Protein AF-A0A952NZV7-F1 (afdb_monomer_lite)

Radius of gyration: 37.19 Å; chains: 1; bounding box: 88×44×117 Å

pLDDT: mean 72.42, std 16.25, range [37.28, 92.56]

Sequence (175 aa):
MTLDLKNTGEDHFVMQEKSFGRFGGLMQKEKANLYYFALIHMVALSLAMMGCATQNKSVGLGGAIGAGSGAVLGGIADPGKNGEYRTRNVIVGSALGGMAGMIAGSVIHEQTEKQKKEAFLKGKASAPPQDAGVMPTLRPARVESRWIEAHARGNVWVEGHFEHRIVEPSRWEKD

Foldseek 3Di:
DDDDDDDDDDDDDDDDDDPPPPPPPPVVVVVVVVVVVVVVVVVVVVVVVVCVVCLPPQQQVLLVVQLVVQLVVLQVPDPDPPCPCNVVSSVVRSVVRNVVRNVVSVVSNVVSVVVVVVVVVVVVVPPPPPDDDDQQPFDAFDWDWDWDDFDDDDPDTDHTDIDTDRPGHTDGDDD

Secondary structure (DSSP, 8-state):
------------------SSSSSHHHHHHHHHHHHHHHHHHHHHHHHHHHHHH-TT-HHHHHHHHHHHHHHHHHHHS---TT-TTHHHHHHHHHHHHHHHHHHHHHHHHHHHHHHHHHHHHHHHHHSPPS-SS----EEPPEEEEEEEPPEEETTEEE--EEEEEEEE--EEPP-

Structure (mmCIF, N/CA/C/O backbone):
data_AF-A0A952NZV7-F1
#
_entry.id   AF-A0A952NZV7-F1
#
loop_
_atom_site.group_PDB
_atom_site.id
_atom_site.type_symbol
_atom_site.label_atom_id
_atom_site.label_alt_id
_atom_site.label_comp_id
_atom_site.label_asym_id
_atom_site.label_entity_id
_atom_site.label_seq_id
_atom_site.pdbx_PDB_ins_code
_atom_site.Cartn_x
_atom_site.Cartn_y
_atom_site.Cartn_z
_atom_site.occupancy
_atom_site.B_iso_or_equiv
_atom_site.auth_seq_id
_atom_site.auth_comp_id
_atom_site.auth_asym_id
_atom_site.auth_atom_id
_atom_site.pdbx_PDB_model_num
ATOM 1 N N . MET A 1 1 ? -54.903 1.062 69.865 1.00 37.44 1 MET A N 1
ATOM 2 C CA . MET A 1 1 ? -54.632 2.276 69.071 1.00 37.44 1 MET A CA 1
ATOM 3 C C . MET A 1 1 ? -54.060 1.800 67.748 1.00 37.44 1 MET A C 1
ATOM 5 O O . MET A 1 1 ? -53.145 0.990 67.758 1.00 37.44 1 MET A O 1
ATOM 9 N N . THR A 1 2 ? -54.761 2.141 66.677 1.00 42.59 2 THR A N 1
ATOM 10 C CA . THR A 1 2 ? -54.704 1.625 65.299 1.00 42.59 2 THR A CA 1
ATOM 11 C C . THR A 1 2 ? -53.437 2.001 64.532 1.00 42.59 2 THR A C 1
ATOM 13 O O . THR A 1 2 ? -52.871 3.048 64.820 1.00 42.59 2 THR A O 1
ATOM 16 N N . LEU A 1 3 ? -53.072 1.171 63.543 1.00 38.97 3 LEU A N 1
ATOM 17 C C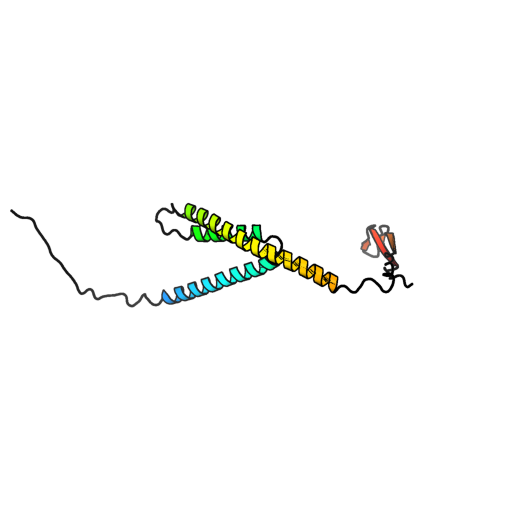A . LEU A 1 3 ? -52.579 1.503 62.184 1.00 38.97 3 LEU A CA 1
ATOM 18 C C . LEU A 1 3 ? -52.368 0.153 61.451 1.00 38.97 3 LEU A C 1
ATOM 20 O O . LEU A 1 3 ? -51.524 -0.640 61.855 1.00 38.97 3 LEU A O 1
ATOM 24 N N . ASP A 1 4 ? -53.357 -0.315 60.685 1.00 39.72 4 ASP A N 1
ATOM 25 C CA . ASP A 1 4 ? -53.579 -0.105 59.232 1.00 39.72 4 ASP A CA 1
ATOM 26 C C . ASP A 1 4 ? -52.771 -1.070 58.336 1.00 39.72 4 ASP A C 1
ATOM 28 O O . ASP A 1 4 ? -51.548 -1.091 58.385 1.00 39.72 4 ASP A O 1
ATOM 32 N N . LEU A 1 5 ? -53.479 -2.002 57.662 1.00 41.75 5 LEU A N 1
ATOM 33 C CA . LEU A 1 5 ? -53.710 -2.089 56.194 1.00 41.75 5 LEU A CA 1
ATOM 34 C C . LEU A 1 5 ? -52.457 -2.526 55.399 1.00 41.75 5 LEU A C 1
ATOM 36 O O . LEU A 1 5 ? -51.401 -1.946 55.564 1.00 41.75 5 LEU A O 1
ATOM 40 N N . LYS A 1 6 ? -52.436 -3.448 54.428 1.00 38.28 6 LYS A N 1
ATOM 41 C CA . LYS A 1 6 ? -53.376 -4.310 53.680 1.00 38.28 6 LYS A CA 1
ATOM 42 C C . LYS A 1 6 ? -52.442 -5.099 52.717 1.00 38.28 6 LYS A C 1
ATOM 44 O O . LYS A 1 6 ? -51.522 -4.497 52.177 1.00 38.28 6 LYS A O 1
ATOM 49 N N . ASN A 1 7 ? -52.452 -6.438 52.699 1.00 41.62 7 ASN A N 1
ATOM 50 C CA . ASN A 1 7 ? -53.027 -7.297 51.634 1.00 41.62 7 ASN A CA 1
ATOM 51 C C . ASN A 1 7 ? -52.661 -6.822 50.205 1.00 41.62 7 ASN A C 1
ATOM 53 O O . ASN A 1 7 ? -52.937 -5.671 49.892 1.00 41.62 7 ASN A O 1
ATOM 57 N N . THR A 1 8 ? -52.052 -7.555 49.269 1.00 39.34 8 THR A N 1
ATOM 58 C CA . THR A 1 8 ? -52.177 -8.941 48.742 1.00 39.34 8 THR A CA 1
ATOM 59 C C . THR A 1 8 ? -51.097 -9.007 47.632 1.00 39.34 8 THR A C 1
ATOM 61 O O . THR A 1 8 ? -50.923 -8.013 46.932 1.00 39.34 8 THR A O 1
ATOM 64 N N . GLY A 1 9 ? -50.303 -10.051 47.393 1.00 40.78 9 GLY A N 1
ATOM 65 C CA . GLY A 1 9 ? -50.656 -11.465 47.431 1.00 40.78 9 GLY A CA 1
ATOM 66 C C . GLY A 1 9 ? -51.371 -11.864 46.139 1.00 40.78 9 GLY A C 1
ATOM 67 O O . GLY A 1 9 ? -52.590 -11.904 46.140 1.00 40.78 9 GLY A O 1
ATOM 68 N N . GLU A 1 10 ? -50.594 -12.067 45.074 1.00 38.94 10 GLU A N 1
ATOM 69 C CA . GLU A 1 10 ? -50.806 -13.064 44.014 1.00 38.94 10 GLU A CA 1
ATOM 70 C C . GLU A 1 10 ? -52.175 -13.152 43.284 1.00 38.94 10 GLU A C 1
ATOM 72 O O . GLU A 1 10 ? -53.195 -13.597 43.795 1.00 38.94 10 GLU A O 1
ATOM 77 N N . ASP A 1 11 ? -52.081 -12.806 41.998 1.00 43.53 11 ASP A N 1
ATOM 78 C CA . ASP A 1 11 ? -52.516 -13.603 40.850 1.00 43.53 11 ASP A CA 1
ATOM 79 C C . ASP A 1 11 ? -53.951 -13.544 40.292 1.00 43.53 11 ASP A C 1
ATOM 81 O O . ASP A 1 11 ? -54.969 -13.760 40.940 1.00 43.53 11 ASP A O 1
ATOM 85 N N . HIS A 1 12 ? -53.923 -13.427 38.960 1.00 37.28 12 HIS A N 1
ATOM 86 C CA . HIS A 1 12 ? -54.862 -13.916 37.957 1.00 37.28 12 HIS A CA 1
ATOM 87 C C . HIS A 1 12 ? -55.932 -12.974 37.370 1.00 37.28 12 HIS A C 1
ATOM 89 O O . HIS A 1 12 ? -56.803 -12.423 38.029 1.00 37.28 12 HIS A O 1
ATOM 95 N N . PHE A 1 13 ? -55.890 -12.974 36.028 1.00 37.78 13 PHE A N 1
ATOM 96 C CA . PHE A 1 13 ? -56.943 -12.675 35.055 1.00 37.78 13 PHE A CA 1
ATOM 97 C C . PHE A 1 13 ? -57.143 -11.225 34.579 1.00 37.78 13 PHE A C 1
ATOM 99 O O . PHE A 1 13 ? -58.106 -10.547 34.915 1.00 37.78 13 PHE A O 1
ATOM 106 N N . VAL A 1 14 ? -56.311 -10.838 33.603 1.00 38.84 14 VAL A N 1
ATOM 107 C CA . VAL A 1 14 ? -56.754 -10.014 32.465 1.00 38.84 14 VAL A CA 1
ATOM 108 C C . VAL A 1 14 ? -56.447 -10.774 31.170 1.00 38.84 14 VAL A C 1
ATOM 110 O O . VAL A 1 14 ? -55.319 -10.791 30.680 1.00 38.84 14 VAL A O 1
ATOM 113 N N . MET A 1 15 ? -57.473 -11.435 30.631 1.00 39.12 15 MET A N 1
ATOM 114 C CA . MET A 1 15 ? -57.573 -11.804 29.219 1.00 39.12 15 MET A CA 1
ATOM 115 C C . MET A 1 15 ? -58.140 -10.593 28.464 1.00 39.12 15 MET A C 1
ATOM 117 O O . MET A 1 15 ? -59.305 -10.281 28.670 1.00 39.12 15 MET A O 1
ATOM 121 N N . GLN A 1 16 ? -57.361 -9.946 27.590 1.00 42.81 16 GLN A N 1
ATOM 122 C CA . GLN A 1 16 ? -57.804 -9.510 26.254 1.00 42.81 16 GLN A CA 1
ATOM 123 C C . GLN A 1 16 ? -56.670 -8.826 25.470 1.00 42.81 16 GLN A C 1
ATOM 125 O O . GLN A 1 16 ? -55.858 -8.099 26.028 1.00 42.81 16 GLN A O 1
ATOM 130 N N . GLU A 1 17 ? -56.687 -9.045 24.153 1.00 43.19 17 GLU A N 1
ATOM 131 C CA . GLU A 1 17 ? -56.061 -8.233 23.099 1.00 43.19 17 GLU A CA 1
ATOM 132 C C . GLU A 1 17 ? -54.537 -8.034 23.115 1.00 43.19 17 GLU A C 1
ATOM 134 O O . GLU A 1 17 ? -54.014 -7.101 23.713 1.00 43.19 17 GLU A O 1
ATOM 139 N N . LYS A 1 18 ? -53.822 -8.830 22.303 1.00 41.66 18 LYS A N 1
ATOM 140 C CA . LYS A 1 18 ? -52.742 -8.352 21.397 1.00 41.66 18 LYS A CA 1
ATOM 141 C C . LYS A 1 18 ? -52.215 -9.486 20.503 1.00 41.66 18 LYS A C 1
ATOM 143 O O . LYS A 1 18 ? -51.014 -9.706 20.377 1.00 41.66 18 LYS A O 1
ATOM 148 N N . SER A 1 19 ? -53.121 -10.217 19.851 1.00 46.91 19 SER A N 1
ATOM 149 C CA . SER A 1 19 ? -52.761 -11.281 18.895 1.00 46.91 19 SER A CA 1
ATOM 150 C C . SER A 1 19 ? -52.554 -10.788 17.452 1.00 46.91 19 SER A C 1
ATOM 152 O O . SER A 1 19 ? -52.275 -11.602 16.580 1.00 46.91 19 SER A O 1
ATOM 154 N N . PHE A 1 20 ? -52.653 -9.486 17.156 1.00 46.88 20 PHE A N 1
ATOM 155 C CA . PHE A 1 20 ? -52.681 -9.013 15.759 1.00 46.88 20 PHE A CA 1
ATOM 156 C C . PHE A 1 20 ? -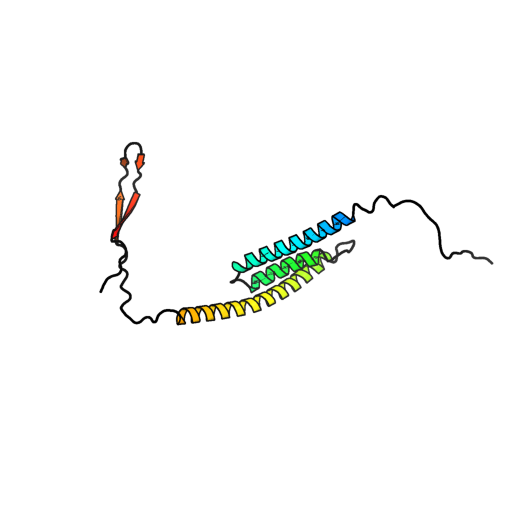51.509 -8.106 15.330 1.00 46.88 20 PHE A C 1
ATOM 158 O O . PHE A 1 20 ? -51.520 -7.558 14.237 1.00 46.88 20 PHE A O 1
ATOM 165 N N . GLY A 1 21 ? -50.463 -7.956 16.156 1.00 42.28 21 GLY A N 1
ATOM 166 C CA . GLY A 1 21 ? -49.329 -7.056 15.859 1.00 42.28 21 GLY A CA 1
ATOM 167 C C . GLY A 1 21 ? -47.938 -7.702 15.803 1.00 42.28 21 GLY A C 1
ATOM 168 O O . GLY A 1 21 ? -46.951 -7.000 15.604 1.00 42.28 21 GLY A O 1
ATOM 169 N N . ARG A 1 22 ? -47.814 -9.022 16.010 1.00 49.12 22 ARG A N 1
ATOM 170 C CA . ARG A 1 22 ? -46.520 -9.695 16.271 1.00 49.12 22 ARG A CA 1
ATOM 171 C C . ARG A 1 22 ? -45.981 -10.538 15.104 1.00 49.12 22 ARG A C 1
ATOM 173 O O . ARG A 1 22 ? -45.170 -11.424 15.326 1.00 49.12 22 ARG A O 1
ATOM 180 N N . PHE A 1 23 ? -46.387 -10.261 13.865 1.00 46.84 23 PHE A N 1
ATOM 181 C CA . PHE A 1 23 ? -45.799 -10.911 12.677 1.00 46.84 23 PHE A CA 1
ATOM 182 C C . PHE A 1 23 ? -45.002 -9.960 11.764 1.00 46.84 23 PHE A C 1
ATOM 184 O O . PHE A 1 23 ? -44.165 -10.422 10.995 1.00 46.84 23 PHE A O 1
ATOM 191 N N . GLY A 1 24 ? -45.152 -8.635 11.903 1.00 44.41 24 GLY A N 1
ATOM 192 C CA . GLY A 1 24 ? -44.387 -7.657 11.110 1.00 44.41 24 GLY A CA 1
ATOM 193 C C . GLY A 1 24 ? -42.948 -7.407 11.593 1.00 44.41 24 GLY A C 1
ATOM 194 O O . GLY A 1 24 ? -42.077 -7.082 10.793 1.00 44.41 24 GLY A O 1
ATOM 195 N N . GLY A 1 25 ? -42.671 -7.590 12.891 1.00 47.03 25 GLY A N 1
ATOM 196 C CA . GLY A 1 25 ? -41.369 -7.255 13.494 1.00 47.03 25 GLY A CA 1
ATOM 197 C C . GLY A 1 25 ? -40.284 -8.336 13.390 1.00 47.03 25 GLY A C 1
ATOM 198 O O . GLY A 1 25 ? -39.100 -8.022 13.484 1.00 47.03 25 GLY A O 1
ATOM 199 N N . LEU A 1 26 ? -40.657 -9.605 13.182 1.00 47.38 26 LEU A N 1
ATOM 200 C CA . LEU A 1 26 ? -39.701 -10.722 13.107 1.00 47.38 26 LEU A CA 1
ATOM 201 C C . LEU A 1 26 ? -38.978 -10.775 11.751 1.00 47.38 26 LEU A C 1
ATOM 203 O O . LEU A 1 26 ? -37.757 -10.907 11.719 1.00 47.38 26 LEU A O 1
ATOM 207 N N . MET A 1 27 ? -39.691 -10.537 10.643 1.00 46.44 27 MET A N 1
ATOM 208 C CA . MET A 1 27 ? -39.090 -10.516 9.299 1.00 46.44 27 MET A CA 1
ATOM 209 C C . MET A 1 27 ? -38.116 -9.349 9.065 1.00 46.44 27 MET A C 1
ATOM 211 O O . MET A 1 27 ? -37.209 -9.472 8.244 1.00 46.44 27 MET A O 1
ATOM 215 N N . GLN A 1 28 ? -38.280 -8.207 9.746 1.00 54.88 28 GLN A N 1
ATOM 216 C CA . GLN A 1 28 ? -37.336 -7.087 9.617 1.00 54.88 28 GLN A CA 1
ATOM 217 C C . GLN A 1 28 ? -36.033 -7.326 10.386 1.00 54.88 28 GLN A C 1
ATOM 219 O O . GLN A 1 28 ? -34.976 -6.896 9.930 1.00 54.88 28 GLN A O 1
ATOM 224 N N . LYS A 1 29 ? -36.084 -8.043 11.516 1.00 53.84 29 LYS A N 1
ATOM 225 C CA . LYS A 1 29 ? -34.905 -8.340 12.342 1.00 53.84 29 LYS A CA 1
ATOM 226 C C . LYS A 1 29 ? -33.953 -9.326 11.661 1.00 53.84 29 LYS A C 1
ATOM 228 O O . LYS A 1 29 ? -32.743 -9.126 11.706 1.00 53.84 29 LYS A O 1
ATOM 233 N N . GLU A 1 30 ? -34.489 -10.340 10.981 1.00 61.41 30 GLU A N 1
ATOM 234 C CA . GLU A 1 30 ? -33.673 -11.289 10.209 1.00 61.41 30 GLU A CA 1
ATOM 235 C C . GLU A 1 30 ? -33.026 -10.636 8.985 1.00 61.41 30 GLU A C 1
ATOM 237 O O . GLU A 1 30 ? -31.830 -10.810 8.762 1.00 61.41 30 GLU A O 1
ATOM 242 N N . LYS A 1 31 ? -33.774 -9.810 8.240 1.00 61.66 31 LYS A N 1
ATOM 243 C CA . LYS A 1 31 ? -33.228 -9.054 7.100 1.00 61.66 31 LYS A CA 1
ATOM 244 C C . LYS A 1 31 ? -32.183 -8.024 7.536 1.00 61.66 31 LYS A C 1
ATOM 246 O O . LYS A 1 31 ? -31.180 -7.865 6.849 1.00 61.66 31 LYS A O 1
ATOM 251 N N . ALA A 1 32 ? -32.375 -7.371 8.685 1.00 67.25 32 ALA A N 1
ATOM 252 C CA . ALA A 1 32 ? -31.389 -6.460 9.262 1.00 67.25 32 ALA A CA 1
ATOM 253 C C . ALA A 1 32 ? -30.108 -7.199 9.677 1.00 67.25 32 ALA A C 1
ATOM 255 O O . ALA A 1 32 ? -29.021 -6.757 9.320 1.00 67.25 32 ALA A O 1
ATOM 256 N N . ASN A 1 33 ? -30.212 -8.353 10.346 1.00 72.25 33 ASN A N 1
ATOM 257 C CA . ASN A 1 33 ? -29.045 -9.170 10.696 1.00 72.25 33 ASN A CA 1
ATOM 258 C C . ASN A 1 33 ? -28.300 -9.674 9.454 1.00 72.25 33 ASN A C 1
ATOM 260 O O . ASN A 1 33 ? -27.075 -9.585 9.407 1.00 72.25 33 ASN A O 1
ATOM 264 N N . LEU A 1 34 ? -29.020 -10.136 8.427 1.00 78.62 34 LEU A N 1
ATOM 265 C CA . LEU A 1 34 ? -28.413 -10.559 7.163 1.00 78.62 34 LEU A CA 1
ATOM 266 C C . LEU A 1 34 ? -27.680 -9.393 6.476 1.00 78.62 34 LEU A C 1
ATOM 268 O O . LEU A 1 34 ? -26.577 -9.568 5.962 1.00 78.62 34 LEU A O 1
ATOM 272 N N . TYR A 1 35 ? -28.260 -8.190 6.524 1.00 84.06 35 TYR A N 1
ATOM 273 C CA . TYR A 1 35 ? -27.644 -6.975 5.996 1.00 84.06 35 TYR A CA 1
ATOM 274 C C . TYR A 1 35 ? -26.393 -6.573 6.789 1.00 84.06 35 TYR A C 1
ATOM 276 O O . TYR A 1 35 ? -25.377 -6.248 6.184 1.00 84.06 35 TYR A O 1
ATOM 284 N N . TYR A 1 36 ? -26.409 -6.669 8.124 1.00 83.31 36 TYR A N 1
ATOM 285 C CA . TYR A 1 36 ? -25.224 -6.446 8.964 1.00 83.31 36 TYR A CA 1
ATOM 286 C C . TYR A 1 36 ? -24.101 -7.442 8.655 1.00 83.31 36 TYR A C 1
ATOM 288 O O . TYR A 1 36 ? -22.951 -7.030 8.501 1.00 83.31 36 TYR A O 1
ATOM 296 N N . PHE A 1 37 ? -24.419 -8.732 8.505 1.00 85.69 37 PHE A N 1
ATOM 297 C CA . PHE A 1 37 ? -23.432 -9.739 8.110 1.00 85.69 37 PHE A CA 1
ATOM 298 C C . PHE A 1 37 ? -22.845 -9.449 6.725 1.00 85.69 37 PHE A C 1
ATOM 300 O O . PHE A 1 37 ? -21.622 -9.493 6.569 1.00 85.69 37 PHE A O 1
ATOM 307 N N . ALA A 1 38 ? -23.679 -9.093 5.744 1.00 84.62 38 ALA A N 1
ATOM 308 C CA . ALA A 1 38 ? -23.230 -8.724 4.401 1.00 84.62 38 ALA A CA 1
ATOM 309 C C . ALA A 1 38 ? -22.355 -7.457 4.402 1.00 84.62 38 ALA A C 1
ATOM 311 O O . ALA A 1 38 ? -21.348 -7.398 3.698 1.00 84.62 38 ALA A O 1
ATOM 312 N N . LEU A 1 39 ? -22.694 -6.465 5.230 1.00 87.44 39 LEU A N 1
ATOM 313 C CA . LEU A 1 39 ? -21.956 -5.207 5.346 1.00 87.44 39 LEU A CA 1
ATOM 314 C C . LEU A 1 39 ? -20.584 -5.425 6.003 1.00 87.44 39 LEU A C 1
ATOM 316 O O . LEU A 1 39 ? -19.584 -4.937 5.484 1.00 87.44 39 LEU A O 1
ATOM 320 N N . ILE A 1 40 ? -20.501 -6.233 7.067 1.00 87.44 40 ILE A N 1
ATOM 321 C CA . ILE A 1 40 ? -19.220 -6.615 7.692 1.00 87.44 40 ILE A CA 1
ATOM 322 C C . ILE A 1 40 ? -18.323 -7.351 6.690 1.00 87.44 40 ILE A C 1
ATOM 324 O O . ILE A 1 40 ? -17.133 -7.051 6.604 1.00 87.44 40 ILE A O 1
ATOM 328 N N . HIS A 1 41 ? -18.882 -8.269 5.895 1.00 84.25 41 HIS A N 1
ATOM 329 C CA . HIS A 1 41 ? -18.114 -8.996 4.881 1.00 84.25 41 HIS A CA 1
ATOM 330 C C . HIS A 1 41 ? -17.650 -8.085 3.738 1.00 84.25 41 HIS A C 1
ATOM 332 O O . HIS A 1 41 ? -16.504 -8.195 3.310 1.00 84.25 41 HIS A O 1
ATOM 338 N N . MET A 1 42 ? -18.481 -7.140 3.285 1.00 82.69 42 MET A N 1
ATOM 339 C CA . MET A 1 42 ? -18.080 -6.132 2.292 1.00 82.69 42 MET A CA 1
ATOM 340 C C . MET A 1 42 ? -16.965 -5.213 2.809 1.00 82.69 42 MET A C 1
ATOM 342 O O . MET A 1 42 ? -16.022 -4.899 2.077 1.00 82.69 42 MET A O 1
ATOM 346 N N . VAL A 1 43 ? -17.023 -4.814 4.081 1.00 84.94 43 VAL A N 1
ATOM 347 C CA . VAL A 1 43 ? -15.962 -4.024 4.723 1.00 84.94 43 VAL A CA 1
ATOM 348 C C . VAL A 1 43 ? -14.677 -4.850 4.871 1.00 84.94 43 VAL A C 1
ATOM 350 O O . VAL A 1 43 ? -13.604 -4.381 4.510 1.00 84.94 43 VAL A O 1
ATOM 353 N N . ALA A 1 44 ? -14.758 -6.109 5.302 1.00 81.69 44 ALA A N 1
ATOM 354 C CA . ALA A 1 44 ? -13.587 -6.983 5.391 1.00 81.69 44 ALA A CA 1
ATOM 355 C C . ALA A 1 44 ? -12.925 -7.225 4.019 1.00 81.69 44 ALA A C 1
ATOM 357 O O . ALA A 1 44 ? -11.701 -7.157 3.900 1.00 81.69 44 ALA A O 1
ATOM 358 N N . LEU A 1 45 ? -13.727 -7.449 2.972 1.00 80.19 45 LEU A N 1
ATOM 359 C CA . LEU A 1 45 ? -13.237 -7.683 1.611 1.00 80.19 45 LEU A CA 1
ATOM 360 C C . LEU A 1 45 ? -12.562 -6.434 1.022 1.00 80.19 45 LEU A C 1
ATOM 362 O O . LEU A 1 45 ? -11.508 -6.529 0.394 1.00 80.19 45 LEU A O 1
ATOM 366 N N . SER A 1 46 ? -13.135 -5.252 1.255 1.00 75.38 46 SER A N 1
ATOM 367 C CA . SER A 1 46 ? -12.537 -3.982 0.823 1.00 75.38 46 SER A CA 1
ATOM 368 C C . SER A 1 46 ? -11.227 -3.679 1.557 1.00 75.38 46 SER A C 1
ATOM 370 O O . SER A 1 46 ? -10.255 -3.284 0.909 1.00 75.38 46 SER A O 1
ATOM 372 N N . LEU A 1 47 ? -11.137 -3.957 2.863 1.00 71.06 47 LEU A N 1
ATOM 373 C CA . LEU A 1 47 ? -9.878 -3.846 3.612 1.00 71.06 47 LEU A CA 1
ATOM 374 C C . LEU A 1 47 ? -8.814 -4.835 3.106 1.00 71.06 47 LEU A C 1
ATOM 376 O O . LEU A 1 47 ? -7.642 -4.469 3.011 1.00 71.06 47 LEU A O 1
ATOM 380 N N . ALA A 1 48 ? -9.208 -6.055 2.729 1.00 72.81 48 ALA A N 1
ATOM 381 C CA . ALA A 1 48 ? -8.296 -7.034 2.138 1.00 72.81 48 ALA A CA 1
ATOM 382 C C . ALA A 1 48 ? -7.730 -6.552 0.788 1.00 72.81 48 ALA A C 1
ATOM 384 O O . ALA A 1 48 ? -6.531 -6.688 0.540 1.00 72.81 48 ALA A O 1
ATOM 385 N N . MET A 1 49 ? -8.554 -5.909 -0.051 1.00 68.88 49 MET A N 1
ATOM 386 C CA . MET A 1 49 ? -8.085 -5.303 -1.304 1.00 68.88 49 MET A CA 1
ATOM 387 C C . MET A 1 49 ? -7.159 -4.097 -1.069 1.00 68.88 49 MET A C 1
ATOM 389 O O . MET A 1 49 ? -6.149 -3.959 -1.761 1.00 68.88 49 MET A O 1
ATOM 393 N N . MET A 1 50 ? -7.421 -3.262 -0.055 1.00 65.62 50 MET A N 1
ATOM 394 C CA . MET A 1 50 ? -6.516 -2.163 0.333 1.00 65.62 50 MET A CA 1
ATOM 395 C C . MET A 1 50 ? -5.180 -2.660 0.919 1.00 65.62 50 MET A C 1
ATOM 397 O O . MET A 1 50 ? -4.153 -1.982 0.791 1.00 65.62 50 MET A O 1
ATOM 401 N N . GLY A 1 51 ? -5.164 -3.860 1.508 1.00 61.66 51 GLY A N 1
ATOM 402 C CA . GLY A 1 51 ? -3.954 -4.527 1.995 1.00 61.66 51 GLY A CA 1
ATOM 403 C C . GLY A 1 51 ? -2.937 -4.827 0.889 1.00 61.66 51 GLY A C 1
ATOM 404 O O . GLY A 1 51 ? -1.734 -4.737 1.131 1.00 61.66 51 GLY A O 1
ATOM 405 N N . CYS A 1 52 ? -3.397 -5.075 -0.342 1.00 66.44 52 CYS A N 1
ATOM 406 C CA . CYS A 1 52 ? -2.517 -5.320 -1.487 1.00 66.44 52 CYS A CA 1
ATOM 407 C C . CYS A 1 52 ? -1.748 -4.058 -1.930 1.00 66.44 52 CYS A C 1
ATOM 409 O O . CYS A 1 52 ? -0.620 -4.158 -2.403 1.00 66.44 52 CYS A O 1
ATOM 411 N N . ALA A 1 53 ? -2.315 -2.862 -1.733 1.00 59.19 53 ALA A N 1
ATOM 412 C CA . ALA A 1 53 ? -1.649 -1.594 -2.050 1.00 59.19 53 ALA A CA 1
ATOM 413 C C . ALA A 1 53 ? -0.778 -1.062 -0.893 1.00 59.19 53 ALA A C 1
ATOM 415 O O . ALA A 1 53 ? 0.175 -0.317 -1.118 1.00 59.19 53 ALA A O 1
ATOM 416 N N . THR A 1 54 ? -1.076 -1.450 0.354 1.00 63.81 54 THR A N 1
ATOM 417 C CA . THR A 1 54 ? -0.401 -0.923 1.560 1.00 63.81 54 THR A CA 1
ATOM 418 C C . THR A 1 54 ? 0.660 -1.863 2.144 1.00 63.81 54 THR A C 1
ATOM 420 O O . THR A 1 54 ? 1.170 -1.637 3.241 1.00 63.81 54 THR A O 1
ATOM 423 N N . GLN A 1 55 ? 1.099 -2.873 1.393 1.00 62.00 55 GLN A N 1
ATOM 424 C CA . GLN A 1 55 ? 2.106 -3.849 1.835 1.00 62.00 55 GLN A CA 1
ATOM 425 C C . GLN A 1 55 ? 3.433 -3.218 2.336 1.00 62.00 55 GLN A C 1
ATOM 427 O O . GLN A 1 55 ? 4.233 -3.883 2.988 1.00 62.00 55 GLN A O 1
ATOM 432 N N . ASN A 1 56 ? 3.662 -1.923 2.067 1.00 60.59 56 ASN A N 1
ATOM 433 C CA . ASN A 1 56 ? 4.841 -1.167 2.489 1.00 60.59 56 ASN A CA 1
ATOM 434 C C . ASN A 1 56 ? 4.637 -0.188 3.673 1.00 60.59 56 ASN A C 1
ATOM 436 O O . ASN A 1 56 ? 5.613 0.423 4.100 1.00 60.59 56 ASN A O 1
ATOM 440 N N . LYS A 1 57 ? 3.419 0.001 4.214 1.00 63.72 57 LYS A N 1
ATOM 441 C CA . LYS A 1 57 ? 3.152 0.925 5.353 1.00 63.72 57 LYS A CA 1
ATOM 442 C C . LYS A 1 57 ? 2.394 0.255 6.513 1.00 63.72 57 LYS A C 1
ATOM 444 O O . LYS A 1 57 ? 1.458 0.823 7.076 1.00 63.72 57 LYS A O 1
ATOM 449 N N . SER A 1 58 ? 2.805 -0.958 6.875 1.00 67.88 58 SER A N 1
ATOM 450 C CA . SER A 1 58 ? 2.029 -1.893 7.704 1.00 67.88 58 SER A CA 1
ATOM 451 C C . SER A 1 58 ? 1.760 -1.435 9.149 1.00 67.88 58 SER A C 1
ATOM 453 O O . SER A 1 58 ? 0.669 -1.670 9.659 1.00 67.88 58 SER A O 1
ATOM 455 N N . VAL A 1 59 ? 2.697 -0.739 9.807 1.00 74.00 59 VAL A N 1
ATOM 456 C CA . VAL A 1 59 ? 2.548 -0.342 11.228 1.00 74.00 59 VAL A CA 1
ATOM 457 C C . VAL A 1 59 ? 1.596 0.844 11.400 1.00 74.00 59 VAL A C 1
ATOM 459 O O . VAL A 1 59 ? 0.661 0.794 12.197 1.00 74.00 59 VAL A O 1
ATOM 462 N N . GLY A 1 60 ? 1.807 1.910 10.622 1.00 77.06 60 GLY A N 1
ATOM 463 C CA . GLY A 1 60 ? 0.994 3.126 10.699 1.00 77.06 60 GLY A CA 1
ATOM 464 C C . GLY A 1 60 ? -0.435 2.914 10.201 1.00 77.06 60 GLY A C 1
ATOM 465 O O . GLY A 1 60 ? -1.371 3.428 10.810 1.00 77.06 60 GLY A O 1
ATOM 466 N N . LEU A 1 61 ? -0.621 2.114 9.141 1.00 79.56 61 LEU A N 1
ATOM 467 C CA . LEU A 1 61 ? -1.958 1.770 8.654 1.00 79.56 61 LEU A CA 1
ATOM 468 C C . LEU A 1 61 ? -2.713 0.911 9.678 1.00 79.56 61 LEU A C 1
ATOM 470 O O . LEU A 1 61 ? -3.861 1.219 9.985 1.00 79.56 61 LEU A O 1
ATOM 474 N N . GLY A 1 62 ? -2.074 -0.128 10.230 1.00 75.62 62 GLY A N 1
ATOM 475 C CA . GLY A 1 62 ? -2.694 -0.997 11.234 1.00 75.62 62 GLY A CA 1
ATOM 476 C C . GLY A 1 62 ? -3.143 -0.212 12.465 1.00 75.62 62 GLY A C 1
ATOM 477 O O . GLY A 1 62 ? -4.282 -0.357 12.907 1.00 75.62 62 GLY A O 1
ATOM 478 N N . GLY A 1 63 ? -2.294 0.696 12.954 1.00 82.38 63 GLY A N 1
ATOM 479 C CA . GLY A 1 63 ? -2.643 1.605 14.044 1.00 82.38 63 GLY A CA 1
ATOM 480 C C . GLY A 1 63 ? -3.782 2.564 13.702 1.00 82.38 63 GLY A C 1
ATOM 481 O O . GLY A 1 63 ? -4.703 2.719 14.497 1.00 82.38 63 GLY A O 1
ATOM 482 N N . ALA A 1 64 ? -3.768 3.180 12.518 1.00 83.12 64 ALA A N 1
ATOM 483 C CA . ALA A 1 64 ? -4.816 4.114 12.101 1.00 83.12 64 ALA A CA 1
ATOM 484 C C . ALA A 1 64 ? -6.177 3.423 11.919 1.00 83.12 64 ALA A C 1
ATOM 486 O O . ALA A 1 64 ? -7.192 3.930 12.398 1.00 83.12 64 ALA A O 1
ATOM 487 N N . ILE A 1 65 ? -6.199 2.252 11.274 1.00 82.81 65 ILE A N 1
ATOM 488 C CA . ILE A 1 65 ? -7.417 1.451 11.105 1.00 82.81 65 ILE A CA 1
ATOM 489 C C . ILE A 1 65 ? -7.915 0.982 12.469 1.00 82.81 65 ILE A C 1
ATOM 491 O O . ILE A 1 65 ? -9.084 1.189 12.776 1.00 82.81 65 ILE A O 1
ATOM 495 N N . GLY A 1 66 ? -7.035 0.422 13.303 1.00 79.94 66 GLY A N 1
ATOM 496 C CA . GLY A 1 66 ? -7.385 -0.055 14.638 1.00 79.94 66 GLY A CA 1
ATOM 497 C C . GLY A 1 66 ? -7.922 1.056 15.542 1.00 79.94 66 GLY A C 1
ATOM 498 O O . GLY A 1 66 ? -8.923 0.859 16.234 1.00 79.94 66 GLY A O 1
ATOM 499 N N . ALA A 1 67 ? -7.321 2.247 15.489 1.00 84.25 67 ALA A N 1
ATOM 500 C CA . ALA A 1 67 ? -7.789 3.414 16.228 1.00 84.25 67 ALA A CA 1
ATOM 501 C C . ALA A 1 67 ? -9.139 3.920 15.705 1.00 84.25 67 ALA A C 1
ATOM 503 O O . ALA A 1 67 ? -10.035 4.199 16.501 1.00 84.25 67 ALA A O 1
ATOM 504 N N . GLY A 1 68 ? -9.316 3.987 14.383 1.00 84.88 68 GLY A N 1
ATOM 505 C CA . GLY A 1 68 ? -10.578 4.383 13.758 1.00 84.88 68 GLY A CA 1
ATOM 506 C C . GLY A 1 68 ? -11.716 3.412 14.079 1.00 84.88 68 GLY A C 1
ATOM 507 O O . GLY A 1 68 ? -12.778 3.832 14.539 1.00 84.88 68 GLY A O 1
ATOM 508 N N . SER A 1 69 ? -11.488 2.105 13.924 1.00 82.62 69 SER A N 1
ATOM 509 C CA . SER A 1 69 ? -12.478 1.083 14.274 1.00 82.62 69 SER A CA 1
ATOM 510 C C . SER A 1 69 ? -12.764 1.059 15.775 1.00 82.62 69 SER A C 1
ATOM 512 O O . SER A 1 69 ? -13.920 0.964 16.180 1.00 82.62 69 SER A O 1
ATOM 514 N N . GLY A 1 70 ? -11.733 1.204 16.610 1.00 79.06 70 GLY A N 1
ATOM 515 C CA . GLY A 1 70 ? -11.869 1.246 18.063 1.00 79.06 70 GLY A CA 1
ATOM 516 C C . GLY A 1 70 ? -12.626 2.480 18.561 1.00 79.06 70 GLY A C 1
ATOM 517 O O . GLY A 1 70 ? -13.428 2.368 19.484 1.00 79.06 70 GLY A O 1
ATOM 518 N N . ALA A 1 71 ? -12.446 3.635 17.913 1.00 81.38 71 ALA A N 1
ATOM 519 C CA . ALA A 1 71 ? -13.218 4.849 18.174 1.00 81.38 71 ALA A CA 1
ATOM 520 C C . ALA A 1 71 ? -14.707 4.645 17.866 1.00 81.38 71 ALA A C 1
ATOM 522 O O . ALA A 1 71 ? -15.561 4.969 18.690 1.00 81.38 71 ALA A O 1
ATOM 523 N N . VAL A 1 72 ? -15.020 4.078 16.697 1.00 84.19 72 VAL A N 1
ATOM 524 C CA . VAL A 1 72 ? -16.407 3.817 16.283 1.00 84.19 72 VAL A CA 1
ATOM 525 C C . VAL A 1 72 ? -17.077 2.835 17.242 1.00 84.19 72 VAL A C 1
ATOM 527 O O . VAL A 1 72 ? -18.170 3.119 17.731 1.00 84.19 72 VAL A O 1
ATOM 530 N N . LEU A 1 73 ? -16.405 1.724 17.566 1.00 81.50 73 LEU A N 1
ATOM 531 C CA . LEU A 1 73 ? -16.908 0.715 18.504 1.00 81.50 73 LEU A CA 1
ATOM 532 C C . LEU A 1 73 ? -17.058 1.272 19.929 1.00 81.50 73 LEU A C 1
ATOM 534 O O . LEU A 1 73 ? -18.070 1.031 20.583 1.00 81.50 73 LEU A O 1
ATOM 538 N N . GLY A 1 74 ? -16.103 2.075 20.398 1.00 72.06 74 GLY A N 1
ATOM 539 C CA . GLY A 1 74 ? -16.189 2.753 21.692 1.00 72.06 74 GLY A CA 1
ATOM 540 C C . GLY A 1 74 ? -17.338 3.763 21.756 1.00 72.06 74 GLY A C 1
ATOM 541 O O . GLY A 1 74 ? -18.022 3.867 22.770 1.00 72.06 74 GLY A O 1
ATOM 542 N N . GLY A 1 75 ? -17.616 4.458 20.652 1.00 75.50 75 GLY A N 1
ATOM 543 C CA . GLY A 1 75 ? -18.710 5.426 20.560 1.00 75.50 75 GLY A CA 1
ATOM 544 C C . GLY A 1 75 ? -20.107 4.807 20.540 1.00 75.50 75 GLY A C 1
ATOM 545 O O . GLY A 1 75 ? -21.070 5.483 20.900 1.00 75.50 75 GLY A O 1
ATOM 546 N N . ILE A 1 76 ? -20.253 3.544 20.140 1.00 77.12 76 ILE A N 1
ATOM 547 C CA . ILE A 1 76 ? -21.537 2.821 20.205 1.00 77.12 76 ILE A CA 1
ATOM 548 C C . ILE A 1 76 ? -21.714 2.031 21.507 1.00 77.12 76 ILE A C 1
ATOM 550 O O . ILE A 1 76 ? -22.838 1.667 21.837 1.00 77.12 76 ILE A O 1
ATOM 554 N N . ALA A 1 77 ? -20.640 1.798 22.267 1.00 70.06 77 ALA A N 1
ATOM 555 C CA . ALA A 1 77 ? -20.646 0.974 23.476 1.00 70.06 77 ALA A CA 1
ATOM 556 C C . ALA A 1 77 ? -21.239 1.655 24.731 1.00 70.06 77 ALA A C 1
ATOM 558 O O . ALA A 1 77 ? -21.000 1.180 25.838 1.00 70.06 77 ALA A O 1
ATOM 559 N N . ASP A 1 78 ? -22.004 2.746 24.599 1.00 59.31 78 ASP A N 1
ATOM 560 C CA . ASP A 1 78 ? -22.597 3.448 25.748 1.00 59.31 78 ASP A CA 1
ATOM 561 C C . ASP A 1 78 ? -24.125 3.660 25.610 1.00 59.31 78 ASP A C 1
ATOM 563 O O . ASP A 1 78 ? -24.562 4.485 24.802 1.00 59.31 78 ASP A O 1
ATOM 567 N N . PRO A 1 79 ? -24.949 2.928 26.390 1.00 56.06 79 PRO A N 1
ATOM 568 C CA . PRO A 1 79 ? -26.401 3.097 26.492 1.00 56.06 79 PRO A CA 1
ATOM 569 C C . PRO A 1 79 ? -26.843 4.068 27.617 1.00 56.06 79 PRO A C 1
ATOM 571 O O . PRO A 1 79 ? -28.008 4.047 28.023 1.00 56.06 79 PRO A O 1
ATOM 574 N N . GLY A 1 80 ? -25.946 4.896 28.169 1.00 54.25 80 GLY A N 1
ATOM 575 C CA . GLY A 1 80 ? -26.254 5.832 29.259 1.00 54.25 80 GLY A CA 1
ATOM 576 C C . GLY A 1 80 ? -27.059 7.074 28.835 1.00 54.25 80 GLY A C 1
ATOM 577 O O . GLY A 1 80 ? -26.714 7.756 27.872 1.00 54.25 80 GLY A O 1
ATOM 578 N N . LYS A 1 81 ? -28.099 7.427 29.611 1.00 55.91 81 LYS A N 1
ATOM 579 C CA . LYS A 1 81 ? -29.054 8.536 29.355 1.00 55.91 81 LYS A CA 1
ATOM 580 C C . LYS A 1 81 ? -28.436 9.931 29.121 1.00 55.91 81 LYS A C 1
ATOM 582 O O . LYS A 1 81 ? -29.125 10.776 28.563 1.00 55.91 81 LYS A O 1
ATOM 587 N N . ASN A 1 82 ? -27.171 10.155 29.493 1.00 58.88 82 ASN A N 1
ATOM 588 C CA . ASN A 1 82 ? -26.497 11.460 29.403 1.00 58.88 82 ASN A CA 1
ATOM 589 C C . ASN A 1 82 ? -25.223 11.459 28.532 1.00 58.88 82 ASN A C 1
ATOM 591 O O . ASN A 1 82 ? -24.536 12.473 28.473 1.00 58.88 82 ASN A O 1
ATOM 595 N N . GLY A 1 83 ? -24.879 10.348 27.863 1.00 59.84 83 GLY A N 1
ATOM 596 C CA . GLY A 1 83 ? -23.737 10.284 26.932 1.00 59.84 83 GLY A CA 1
ATOM 597 C C . GLY A 1 83 ? -22.348 10.565 27.535 1.00 59.84 83 GLY A C 1
ATOM 598 O O . GLY A 1 83 ? -21.380 10.705 26.789 1.00 59.84 83 GLY A O 1
ATOM 599 N N . GLU A 1 84 ? -22.238 10.639 28.862 1.00 64.19 84 GLU A N 1
ATOM 600 C CA . GLU A 1 84 ? -21.035 11.064 29.589 1.00 64.19 84 GLU A CA 1
ATOM 601 C C . GLU A 1 84 ? -19.851 10.094 29.418 1.00 64.19 84 GLU A C 1
ATOM 603 O O . GLU A 1 84 ? -18.695 10.519 29.406 1.00 64.19 84 GLU A O 1
ATOM 608 N N . TYR A 1 85 ? -20.111 8.800 29.190 1.00 69.38 85 TYR A N 1
ATOM 609 C CA . TYR A 1 85 ? -19.057 7.796 28.995 1.00 69.38 85 TYR A CA 1
ATOM 610 C C . TYR A 1 85 ? -18.725 7.535 27.523 1.00 69.38 85 TYR A C 1
ATOM 612 O O . TYR A 1 85 ? -17.728 6.872 27.228 1.00 69.38 85 TYR A O 1
ATOM 620 N N . ARG A 1 86 ? -19.466 8.133 26.584 1.00 70.69 86 ARG A N 1
ATOM 621 C CA . ARG A 1 86 ? -19.282 7.935 25.142 1.00 70.69 86 ARG A CA 1
ATOM 622 C C . ARG A 1 86 ? -17.907 8.416 24.680 1.00 70.69 86 ARG A C 1
ATOM 624 O O . ARG A 1 86 ? -17.186 7.675 24.021 1.00 70.69 86 ARG A O 1
ATOM 631 N N . THR A 1 87 ? -17.490 9.611 25.100 1.00 75.81 87 THR A N 1
ATOM 632 C CA . THR A 1 87 ? -16.162 10.166 24.775 1.00 75.81 87 THR A CA 1
ATOM 633 C C . THR A 1 87 ? -15.040 9.352 25.416 1.00 75.81 87 THR A C 1
ATOM 635 O O . THR A 1 87 ? -14.012 9.103 24.789 1.00 75.81 87 THR A O 1
ATOM 638 N N . ARG A 1 88 ? -15.248 8.865 26.646 1.00 79.06 88 ARG A N 1
ATOM 639 C CA . ARG A 1 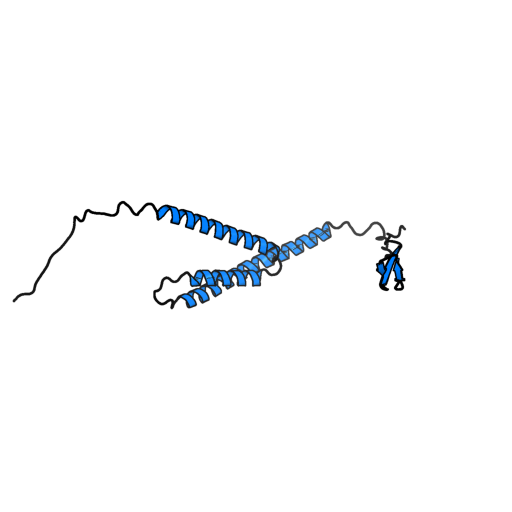88 ? -14.267 8.027 27.346 1.00 79.06 88 ARG A CA 1
ATOM 640 C C . ARG A 1 88 ? -14.084 6.684 26.640 1.00 79.06 88 ARG A C 1
ATOM 642 O O . ARG A 1 88 ? -12.950 6.264 26.431 1.00 79.06 88 ARG A O 1
ATOM 649 N N . ASN A 1 89 ? -15.174 6.058 26.205 1.00 79.25 89 ASN A N 1
ATOM 650 C CA . ASN A 1 89 ? -15.136 4.791 25.481 1.00 79.25 89 ASN A CA 1
ATOM 651 C C . ASN A 1 89 ? -14.525 4.948 24.083 1.00 79.25 89 ASN A C 1
ATOM 653 O O . ASN A 1 89 ? -13.773 4.076 23.660 1.00 79.25 89 ASN A O 1
ATOM 657 N N . VAL A 1 90 ? -14.763 6.068 23.390 1.00 83.31 90 VAL A N 1
ATOM 658 C CA . VAL A 1 90 ? -14.087 6.399 22.119 1.00 83.31 90 VAL A CA 1
ATOM 659 C C . VAL A 1 90 ? -12.576 6.535 22.318 1.00 83.31 90 VAL A C 1
ATOM 661 O O . VAL A 1 90 ? -11.801 5.972 21.546 1.00 83.31 90 VAL A O 1
ATOM 664 N N . ILE A 1 91 ? -12.136 7.244 23.361 1.00 84.19 91 ILE A N 1
ATOM 665 C CA . ILE A 1 91 ? -10.705 7.435 23.645 1.00 84.19 91 ILE A CA 1
ATOM 666 C C . ILE A 1 91 ? -10.053 6.097 24.009 1.00 84.19 91 ILE A C 1
ATOM 668 O O . ILE A 1 91 ? -9.021 5.743 23.448 1.00 84.19 91 ILE A O 1
ATOM 672 N N . VAL A 1 92 ? -10.676 5.313 24.891 1.00 85.38 92 VAL A N 1
ATOM 673 C CA . VAL A 1 92 ? -10.150 4.002 25.300 1.00 85.38 92 VAL A CA 1
ATOM 674 C C . VAL A 1 92 ? -10.152 3.018 24.130 1.00 85.38 92 VAL A C 1
ATOM 676 O O . VAL A 1 92 ? -9.153 2.343 23.894 1.00 85.38 92 VAL A O 1
ATOM 679 N N . GLY A 1 93 ? -11.237 2.970 23.357 1.00 79.81 93 GLY A N 1
ATOM 680 C CA . GLY A 1 93 ? -11.364 2.110 22.186 1.00 79.81 93 GLY A CA 1
ATOM 681 C C . GLY A 1 93 ? -10.361 2.465 21.093 1.00 79.81 93 GLY A C 1
ATOM 682 O O . GLY A 1 93 ? -9.722 1.575 20.542 1.00 79.81 93 GLY A O 1
ATOM 683 N N . SER A 1 94 ? -10.158 3.753 20.816 1.00 86.56 94 SER A N 1
ATOM 684 C CA . SER A 1 94 ? -9.166 4.203 19.832 1.00 86.56 94 SER A CA 1
ATOM 685 C C . SER A 1 94 ? -7.728 3.957 20.287 1.00 86.56 94 SER A C 1
ATOM 687 O O . SER A 1 94 ? -6.913 3.505 19.486 1.00 86.56 94 SER A O 1
ATOM 689 N N . ALA A 1 95 ? -7.416 4.165 21.569 1.00 88.38 95 ALA A N 1
ATOM 690 C CA . ALA A 1 95 ? -6.095 3.873 22.118 1.00 88.38 95 ALA A CA 1
ATOM 691 C C . ALA A 1 95 ? -5.788 2.366 22.087 1.00 88.38 95 ALA A C 1
ATOM 693 O O . ALA A 1 95 ? -4.741 1.962 21.580 1.00 88.38 95 ALA A O 1
ATOM 694 N N . LEU A 1 96 ? -6.708 1.526 22.577 1.00 88.06 96 LEU A N 1
ATOM 695 C CA . LEU A 1 96 ? -6.541 0.068 22.587 1.00 88.06 96 LEU A CA 1
ATOM 696 C C . LEU A 1 96 ? -6.518 -0.512 21.171 1.00 88.06 96 LEU A C 1
ATOM 698 O O . LEU A 1 96 ? -5.632 -1.298 20.844 1.00 88.06 96 LEU A O 1
ATOM 702 N N . GLY A 1 97 ? -7.455 -0.095 20.319 1.00 82.38 97 GLY A N 1
ATOM 703 C CA . GLY A 1 97 ? -7.518 -0.523 18.926 1.00 82.38 97 GLY A CA 1
ATOM 704 C C . GLY A 1 97 ? -6.294 -0.070 18.131 1.00 82.38 97 GLY A C 1
ATOM 705 O O . GLY A 1 97 ? -5.749 -0.848 17.353 1.00 82.38 97 GLY A O 1
ATOM 706 N N . GLY A 1 98 ? -5.807 1.149 18.371 1.00 87.69 98 GLY A N 1
ATOM 707 C CA . GLY A 1 98 ? -4.596 1.673 17.745 1.00 87.69 98 GLY A CA 1
ATOM 708 C C . GLY A 1 98 ? -3.339 0.914 18.161 1.00 87.69 98 GLY A C 1
ATOM 709 O O . GLY A 1 98 ? -2.555 0.521 17.300 1.00 87.69 98 GLY A O 1
ATOM 710 N N . MET A 1 99 ? -3.165 0.636 19.457 1.00 87.38 99 MET A N 1
ATOM 711 C CA . MET A 1 99 ? -2.038 -0.170 19.943 1.00 87.38 99 MET A CA 1
ATOM 712 C C . MET A 1 99 ? -2.082 -1.600 19.394 1.00 87.38 99 MET A C 1
ATOM 714 O O . MET A 1 99 ? -1.084 -2.076 18.852 1.00 87.38 99 MET A O 1
ATOM 718 N N . ALA A 1 100 ? -3.240 -2.264 19.460 1.00 87.38 100 ALA A N 1
ATOM 719 C CA . ALA A 1 100 ? -3.410 -3.612 18.916 1.00 87.38 100 ALA A CA 1
ATOM 720 C C . ALA A 1 100 ? -3.136 -3.652 17.403 1.00 87.38 100 ALA A C 1
ATOM 722 O O . ALA A 1 100 ? -2.435 -4.541 16.916 1.00 87.38 100 ALA A O 1
ATOM 723 N N . GLY A 1 101 ? -3.628 -2.651 16.669 1.00 82.56 101 GLY A N 1
ATOM 724 C CA . GLY A 1 101 ? -3.400 -2.502 15.238 1.00 82.56 101 GLY A CA 1
ATOM 725 C C . GLY A 1 101 ? -1.935 -2.247 14.872 1.00 82.56 101 GLY A C 1
ATOM 726 O O . GLY A 1 101 ? -1.451 -2.812 13.892 1.00 82.56 101 GLY A O 1
ATOM 727 N N . MET A 1 102 ? -1.19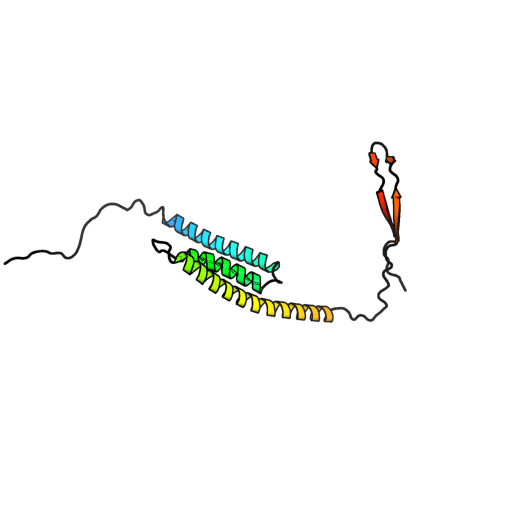9 -1.456 15.662 1.00 85.00 102 MET A N 1
ATOM 728 C CA . MET A 1 102 ? 0.241 -1.243 15.449 1.00 85.00 102 MET A CA 1
ATOM 729 C C . MET A 1 102 ? 1.054 -2.515 15.693 1.00 85.00 102 MET A C 1
ATOM 731 O O . MET A 1 102 ? 1.934 -2.817 14.891 1.00 85.00 102 MET A O 1
ATOM 735 N N . ILE A 1 103 ? 0.755 -3.265 16.760 1.00 87.31 103 ILE A N 1
ATOM 736 C CA . ILE A 1 103 ? 1.457 -4.519 17.085 1.00 87.31 103 ILE A CA 1
ATOM 737 C C . ILE A 1 103 ? 1.197 -5.572 16.004 1.00 87.31 103 ILE A C 1
ATOM 739 O O . ILE A 1 103 ? 2.127 -6.199 15.501 1.00 87.31 103 ILE A O 1
ATOM 743 N N . ALA A 1 104 ? -0.061 -5.748 15.593 1.00 85.00 104 ALA A N 1
ATOM 744 C CA . ALA A 1 104 ? -0.382 -6.648 14.488 1.00 85.00 104 ALA A CA 1
ATOM 745 C C . ALA A 1 104 ? 0.327 -6.208 13.192 1.00 85.00 104 ALA A C 1
ATOM 747 O O . ALA A 1 104 ? 0.895 -7.029 12.470 1.00 85.00 104 ALA A O 1
ATOM 748 N N . GLY A 1 105 ? 0.359 -4.898 12.933 1.00 81.56 105 GLY A N 1
ATOM 749 C CA . GLY A 1 105 ? 1.056 -4.313 11.793 1.00 81.56 105 GLY A CA 1
ATOM 750 C C . GLY A 1 105 ? 2.572 -4.529 11.810 1.00 81.56 105 GLY A C 1
ATOM 751 O O . GLY A 1 105 ? 3.149 -4.751 10.744 1.00 81.56 105 GLY A O 1
ATOM 752 N N . SER A 1 106 ? 3.227 -4.494 12.977 1.00 83.38 106 SER A N 1
ATOM 753 C CA . SER A 1 106 ? 4.682 -4.676 13.095 1.00 83.38 106 SER A CA 1
ATOM 754 C C . SER A 1 106 ? 5.113 -6.118 12.850 1.00 83.38 106 SER A C 1
ATOM 756 O O . SER A 1 106 ? 6.058 -6.342 12.094 1.00 83.38 106 SER A O 1
ATOM 758 N N . VAL A 1 107 ? 4.372 -7.094 13.380 1.00 85.12 107 VAL A N 1
ATOM 759 C CA . VAL A 1 107 ? 4.646 -8.522 13.141 1.00 85.12 107 VAL A CA 1
ATOM 760 C C . VAL A 1 107 ? 4.551 -8.853 11.648 1.00 85.12 107 VAL A C 1
ATOM 762 O O . VAL A 1 107 ? 5.430 -9.511 11.089 1.00 85.12 107 VAL A O 1
ATOM 765 N N . ILE A 1 108 ? 3.518 -8.342 10.974 1.00 82.44 108 ILE A N 1
ATOM 766 C CA . ILE A 1 108 ? 3.330 -8.546 9.530 1.00 82.44 108 ILE A CA 1
ATOM 767 C C . ILE A 1 108 ? 4.429 -7.835 8.725 1.00 82.44 108 ILE A C 1
ATOM 769 O O . ILE A 1 108 ? 4.894 -8.359 7.707 1.00 82.44 108 ILE A O 1
ATOM 773 N N . HIS A 1 109 ? 4.872 -6.655 9.172 1.00 84.50 109 HIS A N 1
ATOM 774 C CA . HIS A 1 109 ? 5.944 -5.909 8.513 1.00 84.50 109 HIS A CA 1
ATOM 775 C C . HIS A 1 109 ? 7.255 -6.702 8.488 1.00 84.50 109 HIS A C 1
ATOM 777 O O . HIS A 1 109 ? 7.863 -6.849 7.428 1.00 84.50 109 HIS A O 1
ATOM 783 N N . GLU A 1 110 ? 7.653 -7.282 9.622 1.00 83.81 110 GLU A N 1
ATOM 784 C CA . GLU A 1 110 ? 8.880 -8.080 9.716 1.00 83.81 110 GLU A CA 1
ATOM 785 C C . GLU A 1 110 ? 8.847 -9.320 8.817 1.00 83.81 110 GLU A C 1
ATOM 787 O O . GLU A 1 110 ? 9.836 -9.636 8.150 1.00 83.81 110 GLU A O 1
ATOM 792 N N . GLN A 1 111 ? 7.709 -10.018 8.771 1.00 83.62 111 GLN A N 1
ATOM 793 C CA . GLN A 1 111 ? 7.527 -11.177 7.893 1.00 83.62 111 GLN A CA 1
ATOM 794 C C . GLN A 1 111 ? 7.615 -10.782 6.417 1.00 83.62 111 GLN A C 1
ATOM 796 O O . GLN A 1 111 ? 8.273 -11.465 5.633 1.00 83.62 111 GLN A O 1
ATOM 801 N N . THR A 1 112 ? 7.013 -9.651 6.051 1.00 82.44 112 THR A N 1
ATOM 802 C CA . THR A 1 112 ? 7.038 -9.134 4.678 1.00 82.44 112 THR A CA 1
ATOM 803 C C . THR A 1 112 ? 8.457 -8.752 4.254 1.00 82.44 112 THR A C 1
ATOM 805 O O . THR A 1 112 ? 8.885 -9.095 3.155 1.00 82.44 112 THR A O 1
ATOM 808 N N . GLU A 1 113 ? 9.222 -8.086 5.121 1.00 84.06 113 GLU A N 1
ATOM 809 C CA . GLU A 1 113 ? 10.614 -7.719 4.831 1.00 84.06 113 GLU A CA 1
ATOM 810 C C . GLU A 1 113 ? 11.519 -8.950 4.684 1.00 84.06 113 GLU A C 1
ATOM 812 O O . GLU A 1 113 ? 12.369 -8.988 3.790 1.00 84.06 113 GLU A O 1
ATOM 817 N N . LYS A 1 114 ? 11.315 -9.991 5.503 1.00 86.00 114 LYS A N 1
ATOM 818 C CA . LYS A 1 114 ? 12.016 -11.278 5.344 1.00 86.00 114 LYS A CA 1
ATOM 819 C C . LYS A 1 114 ? 11.671 -11.940 4.011 1.00 86.00 114 LYS A C 1
ATOM 821 O O . LYS A 1 114 ? 12.582 -12.280 3.262 1.00 86.00 114 LYS A O 1
ATOM 826 N N . GLN A 1 115 ? 10.387 -12.022 3.665 1.00 84.75 115 GLN A N 1
ATOM 827 C CA . GLN A 1 115 ? 9.939 -12.584 2.387 1.00 84.75 115 GLN A CA 1
ATOM 828 C C . GLN A 1 115 ? 10.478 -11.805 1.184 1.00 84.75 115 GLN A C 1
ATOM 830 O O . GLN A 1 115 ? 10.895 -12.417 0.206 1.00 84.75 115 GLN A O 1
ATOM 835 N N . LYS A 1 116 ? 10.533 -10.468 1.244 1.00 84.38 116 LYS A N 1
ATOM 836 C CA . LYS A 1 116 ? 11.149 -9.648 0.187 1.00 84.38 116 LYS A CA 1
ATOM 837 C C . LYS A 1 116 ? 12.635 -9.954 0.033 1.00 84.38 116 LYS A C 1
ATOM 839 O O . LYS A 1 116 ? 13.107 -10.094 -1.093 1.00 84.38 116 LYS A O 1
ATOM 844 N N . LYS A 1 117 ? 13.372 -10.080 1.142 1.00 86.88 117 LYS A N 1
ATOM 845 C CA . LYS A 1 117 ? 14.798 -10.444 1.118 1.00 86.88 117 LYS A CA 1
ATOM 846 C C . LYS A 1 117 ? 15.003 -11.842 0.544 1.00 86.88 117 LYS A C 1
ATOM 848 O O . LYS A 1 117 ? 15.855 -12.018 -0.321 1.00 86.88 117 LYS A O 1
AT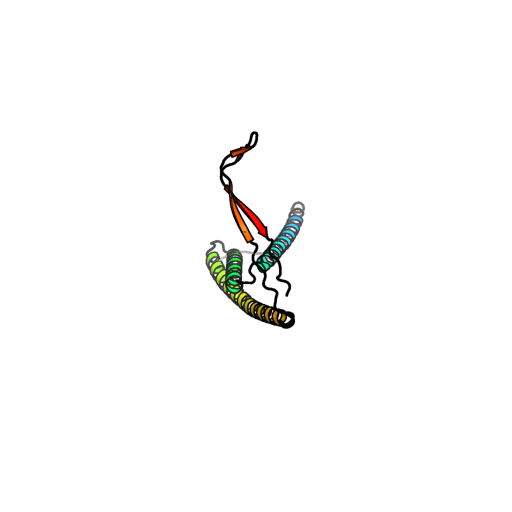OM 853 N N . GLU A 1 118 ? 14.204 -12.814 0.966 1.00 86.94 118 GLU A N 1
ATOM 854 C CA . GLU A 1 118 ? 14.249 -14.181 0.440 1.00 86.94 118 GLU A CA 1
ATOM 855 C C . GLU A 1 118 ? 13.882 -14.234 -1.045 1.00 86.94 118 GLU A C 1
ATOM 857 O O . GLU A 1 118 ? 14.580 -14.880 -1.822 1.00 86.94 118 GLU A O 1
ATOM 862 N N . ALA A 1 119 ? 12.847 -13.508 -1.472 1.00 84.75 119 ALA A N 1
ATOM 863 C CA . ALA A 1 119 ? 12.456 -13.402 -2.873 1.00 84.75 119 ALA A CA 1
ATOM 864 C C . ALA A 1 119 ? 13.542 -12.724 -3.718 1.00 84.75 119 ALA A C 1
ATOM 866 O O . ALA A 1 119 ? 13.821 -13.176 -4.826 1.00 84.75 119 ALA A O 1
ATOM 867 N N . PHE A 1 120 ? 14.202 -11.689 -3.191 1.00 87.00 120 PHE A N 1
ATOM 868 C CA . PHE A 1 120 ? 15.327 -11.036 -3.857 1.00 87.00 120 PHE A CA 1
ATOM 869 C C . PHE A 1 120 ? 16.529 -11.978 -3.993 1.00 87.00 120 PHE A C 1
ATOM 871 O O . PHE A 1 120 ? 17.097 -12.098 -5.076 1.00 87.00 120 PHE A O 1
ATOM 878 N N . LEU A 1 121 ? 16.893 -12.695 -2.926 1.00 87.69 121 LEU A N 1
ATOM 879 C CA . LEU A 1 121 ? 17.980 -13.678 -2.954 1.00 87.69 121 LEU A CA 1
ATOM 880 C C . LEU A 1 121 ? 17.661 -14.846 -3.890 1.00 87.69 121 LEU A C 1
ATOM 882 O O . LEU A 1 121 ? 18.516 -15.247 -4.676 1.00 87.69 121 LEU A O 1
ATOM 886 N N . LYS A 1 122 ? 16.425 -15.351 -3.864 1.00 86.69 122 LYS A N 1
ATOM 887 C CA . LYS A 1 122 ? 15.944 -16.391 -4.779 1.00 86.69 122 LYS A CA 1
ATOM 888 C C . LYS A 1 122 ? 15.934 -15.901 -6.224 1.00 86.69 122 LYS A C 1
ATOM 890 O O . LYS A 1 122 ? 16.340 -16.648 -7.108 1.00 86.69 122 LYS A O 1
ATOM 895 N N . GLY A 1 123 ? 15.530 -14.656 -6.468 1.00 81.88 123 GLY A N 1
ATOM 896 C CA . GLY A 1 123 ? 15.594 -14.012 -7.779 1.00 81.88 123 GLY A CA 1
ATOM 897 C C . GLY A 1 123 ? 17.031 -13.863 -8.275 1.00 81.88 123 GLY A C 1
ATOM 898 O O . GLY A 1 123 ? 17.312 -14.185 -9.422 1.00 81.88 123 GLY A O 1
ATOM 899 N N . LYS A 1 124 ? 17.961 -13.483 -7.394 1.00 80.00 124 LYS A N 1
ATOM 900 C CA . LYS A 1 124 ? 19.396 -13.431 -7.699 1.00 80.00 124 LYS A CA 1
ATOM 901 C C . LYS A 1 124 ? 19.983 -14.820 -7.977 1.00 80.00 124 LYS A C 1
ATOM 903 O O . LYS A 1 124 ? 20.802 -14.950 -8.873 1.00 80.00 124 LYS A O 1
ATOM 908 N N . ALA A 1 125 ? 19.565 -15.846 -7.238 1.00 78.12 125 ALA A N 1
ATOM 909 C CA . ALA A 1 125 ? 20.014 -17.227 -7.436 1.00 78.12 125 ALA A CA 1
ATOM 910 C C . ALA A 1 125 ? 19.386 -17.899 -8.671 1.00 78.12 125 ALA A C 1
ATOM 912 O O . ALA A 1 125 ? 19.969 -18.821 -9.229 1.00 78.12 125 ALA A O 1
ATOM 913 N N . SER A 1 126 ? 18.204 -17.440 -9.091 1.00 71.19 126 SER A N 1
ATOM 914 C CA . SER A 1 126 ? 17.528 -17.885 -10.318 1.00 71.19 126 SER A CA 1
ATOM 915 C C . SER A 1 126 ? 17.908 -17.034 -11.533 1.00 71.19 126 SER A C 1
ATOM 917 O O . SER A 1 126 ? 17.486 -17.342 -12.647 1.00 71.19 126 SER A O 1
ATOM 919 N N . ALA A 1 127 ? 18.673 -15.955 -11.332 1.00 67.00 127 ALA A N 1
ATOM 920 C CA . ALA A 1 127 ? 19.239 -15.193 -12.427 1.00 67.00 127 ALA A CA 1
ATOM 921 C C . ALA A 1 127 ? 20.287 -16.077 -13.122 1.00 67.00 127 ALA A C 1
ATOM 923 O O . ALA A 1 127 ? 21.126 -16.666 -12.434 1.00 67.00 127 ALA A O 1
ATOM 924 N N . PRO A 1 128 ? 20.242 -16.206 -14.459 1.00 64.25 128 PRO A N 1
ATOM 925 C CA . PRO A 1 128 ? 21.239 -16.984 -15.179 1.00 64.25 128 PRO A CA 1
ATOM 926 C C . PRO A 1 128 ? 22.648 -16.452 -14.854 1.00 64.25 128 PRO A C 1
ATOM 928 O O . PRO A 1 128 ? 22.813 -15.232 -14.722 1.00 64.25 128 PRO A O 1
ATOM 931 N N . PRO A 1 129 ? 23.655 -17.332 -14.686 1.00 59.94 129 PRO A N 1
ATOM 932 C CA . PRO A 1 129 ? 25.026 -16.911 -14.424 1.00 59.94 129 PRO A CA 1
ATOM 933 C C . PRO A 1 129 ? 25.491 -15.952 -15.526 1.00 59.94 129 PRO A C 1
ATOM 935 O O . PRO A 1 129 ? 25.375 -16.248 -16.713 1.00 59.94 129 PRO A O 1
ATOM 938 N N . GLN A 1 130 ? 25.980 -14.781 -15.118 1.00 58.03 130 GLN A N 1
ATOM 939 C CA . GLN A 1 130 ? 26.473 -13.710 -15.989 1.00 58.03 130 GLN A CA 1
ATOM 940 C C . GLN A 1 130 ? 27.869 -14.035 -16.545 1.00 58.03 130 GLN A C 1
ATOM 942 O O . GLN A 1 130 ? 28.787 -13.243 -16.389 1.00 58.03 130 GLN A O 1
ATOM 947 N N . ASP A 1 131 ? 28.038 -15.206 -17.157 1.00 62.78 131 ASP A N 1
ATOM 948 C CA . ASP A 1 131 ? 29.247 -15.551 -17.909 1.00 62.78 131 ASP A CA 1
ATOM 949 C C . ASP A 1 131 ? 28.896 -16.515 -19.051 1.00 62.78 131 ASP A C 1
ATOM 951 O O . ASP A 1 131 ? 28.805 -17.723 -18.847 1.00 62.78 131 ASP A O 1
ATOM 955 N N . ALA A 1 132 ? 28.671 -15.967 -20.252 1.00 53.94 132 ALA A N 1
ATOM 956 C CA . ALA A 1 132 ? 28.939 -16.615 -21.546 1.00 53.94 132 ALA A CA 1
ATOM 957 C C . ALA A 1 132 ? 28.661 -15.628 -22.697 1.00 53.94 132 ALA A C 1
ATOM 959 O O . ALA A 1 132 ? 27.646 -15.717 -23.385 1.00 53.94 132 ALA A O 1
ATOM 960 N N . GLY A 1 133 ? 29.584 -14.686 -22.896 1.00 55.75 133 GLY A N 1
ATOM 961 C CA . GLY A 1 133 ? 29.565 -13.721 -23.996 1.00 55.75 133 GLY A CA 1
ATOM 962 C C . GLY A 1 133 ? 29.171 -12.333 -23.516 1.00 55.75 133 GLY A C 1
ATOM 963 O O . GLY A 1 133 ? 28.126 -12.160 -22.896 1.00 55.75 133 GLY A O 1
ATOM 964 N N . VAL A 1 134 ? 30.052 -11.367 -23.773 1.00 60.16 134 VAL A N 1
ATOM 965 C CA . VAL A 1 134 ? 29.844 -9.923 -23.628 1.00 60.16 134 VAL A CA 1
ATOM 966 C C . VAL A 1 134 ? 28.370 -9.600 -23.863 1.00 60.16 134 VAL A C 1
ATOM 968 O O . VAL A 1 134 ? 27.860 -9.883 -24.941 1.00 60.16 134 VAL A O 1
ATOM 971 N N . MET A 1 135 ? 27.657 -9.063 -22.863 1.00 57.12 135 MET A N 1
ATOM 972 C CA . MET A 1 135 ? 26.314 -8.536 -23.112 1.00 57.12 135 MET A CA 1
ATOM 973 C C . MET A 1 135 ? 26.480 -7.513 -24.241 1.00 57.12 135 MET A C 1
ATOM 975 O O . MET A 1 135 ? 27.172 -6.515 -24.015 1.00 57.12 135 MET A O 1
ATOM 979 N N . PRO A 1 136 ? 25.955 -7.776 -25.456 1.00 66.44 136 PRO A N 1
ATOM 980 C CA . PRO A 1 136 ? 26.308 -6.976 -26.612 1.00 66.44 136 PRO A CA 1
ATOM 981 C C . PRO A 1 136 ? 25.913 -5.543 -26.308 1.00 66.44 136 PRO A C 1
ATOM 983 O O . PRO A 1 136 ? 24.800 -5.286 -25.837 1.00 66.44 136 PRO A O 1
ATOM 986 N N . THR A 1 137 ? 26.847 -4.614 -26.490 1.00 70.12 137 THR A N 1
ATOM 987 C CA . THR A 1 137 ? 26.601 -3.221 -26.123 1.00 70.12 137 THR A CA 1
ATOM 988 C C . THR A 1 137 ? 25.390 -2.743 -26.918 1.00 70.12 137 THR A C 1
ATOM 990 O O . THR A 1 137 ? 25.380 -2.775 -28.151 1.00 70.12 137 THR A O 1
ATOM 993 N N . LEU A 1 138 ? 24.320 -2.361 -26.216 1.00 74.19 138 LEU A N 1
ATOM 994 C CA . LEU A 1 138 ? 23.133 -1.825 -26.863 1.00 74.19 138 LEU A CA 1
ATOM 995 C C . LEU A 1 138 ? 23.509 -0.449 -27.404 1.00 74.19 138 LEU A C 1
ATOM 997 O O . LEU A 1 138 ? 23.646 0.508 -26.637 1.00 74.19 138 LEU A O 1
ATOM 1001 N N . ARG A 1 139 ? 23.690 -0.337 -28.722 1.00 76.94 139 ARG A N 1
ATOM 1002 C CA . ARG A 1 139 ? 23.931 0.972 -29.320 1.00 76.94 139 ARG A CA 1
ATOM 1003 C C . ARG A 1 139 ? 22.655 1.806 -29.169 1.00 76.94 139 ARG A C 1
ATOM 1005 O O . ARG A 1 139 ? 21.583 1.343 -29.582 1.00 76.94 139 ARG A O 1
ATOM 1012 N N . PRO A 1 140 ? 22.736 3.004 -28.561 1.00 79.12 140 PRO A N 1
ATOM 1013 C CA . PRO A 1 140 ? 21.570 3.858 -28.409 1.00 79.12 140 PRO A CA 1
ATOM 1014 C C . PRO A 1 140 ? 21.030 4.233 -29.791 1.00 79.12 140 PRO A C 1
ATOM 1016 O O . PRO A 1 140 ? 21.795 4.415 -30.740 1.00 79.12 140 PRO A O 1
ATOM 1019 N N . ALA A 1 141 ? 19.705 4.327 -29.904 1.00 82.56 141 ALA A N 1
ATOM 1020 C CA . ALA A 1 141 ? 19.058 4.715 -31.149 1.00 82.56 141 ALA A CA 1
ATOM 1021 C C . ALA A 1 141 ? 19.560 6.099 -31.577 1.00 82.56 141 ALA A C 1
ATOM 1023 O O . ALA A 1 141 ? 19.535 7.051 -30.791 1.00 82.56 141 ALA A O 1
ATOM 1024 N N . ARG A 1 142 ? 20.022 6.214 -32.824 1.00 80.81 142 ARG A N 1
ATOM 1025 C CA . ARG A 1 142 ? 20.447 7.501 -33.370 1.00 80.81 142 ARG A CA 1
ATOM 1026 C C . ARG A 1 142 ? 19.198 8.258 -33.793 1.00 80.81 142 ARG A C 1
ATOM 1028 O O . ARG A 1 142 ? 18.559 7.926 -34.793 1.00 80.81 142 ARG A O 1
ATOM 1035 N N . VAL A 1 143 ? 18.845 9.249 -32.989 1.00 86.44 143 VAL A N 1
ATOM 1036 C CA . VAL A 1 143 ? 17.706 10.128 -33.237 1.00 86.44 143 VAL A CA 1
ATOM 1037 C C . VAL A 1 143 ? 18.224 11.412 -33.863 1.00 86.44 143 VAL A C 1
ATOM 1039 O O . VAL A 1 143 ? 19.101 12.067 -33.302 1.00 86.44 143 VAL A O 1
ATOM 1042 N N . GLU A 1 144 ? 17.683 11.769 -35.022 1.00 85.19 144 GLU A N 1
ATOM 1043 C CA . GLU A 1 144 ? 17.920 13.076 -35.626 1.00 85.19 144 GLU A CA 1
ATOM 1044 C C . GLU A 1 144 ? 16.700 13.956 -35.379 1.00 85.19 144 GLU A C 1
ATOM 1046 O O . GLU A 1 144 ? 15.557 13.576 -35.651 1.00 85.19 144 GLU A O 1
ATOM 1051 N N . SER A 1 145 ? 16.957 15.133 -34.819 1.00 87.00 145 SER A N 1
ATOM 1052 C CA . SER A 1 145 ? 15.940 16.151 -34.591 1.00 87.00 145 SER A CA 1
ATOM 1053 C C . SER A 1 145 ? 15.946 17.088 -35.784 1.00 87.00 145 SER A C 1
ATOM 1055 O O . SER A 1 145 ? 16.928 17.799 -36.007 1.00 87.00 145 SER A O 1
ATOM 1057 N N . ARG A 1 146 ? 14.855 17.098 -36.551 1.00 90.94 146 ARG A N 1
ATOM 1058 C CA . ARG A 1 146 ? 14.677 18.050 -37.646 1.00 90.94 146 ARG A CA 1
ATOM 1059 C C . ARG A 1 146 ? 13.626 19.072 -37.250 1.00 90.94 146 ARG A C 1
ATOM 1061 O O . ARG A 1 146 ? 12.510 18.716 -36.880 1.00 90.94 146 ARG A O 1
ATOM 1068 N N . TRP A 1 147 ? 13.990 20.345 -37.354 1.00 90.31 147 TRP A N 1
ATOM 1069 C CA . TRP A 1 147 ? 13.020 21.426 -37.284 1.00 90.31 147 TRP A CA 1
ATOM 1070 C C . TRP A 1 147 ? 12.229 21.467 -38.589 1.00 90.31 147 TRP A C 1
ATOM 1072 O O . TRP A 1 147 ? 12.815 21.553 -39.674 1.00 90.31 147 TRP A O 1
ATOM 1082 N N . ILE A 1 148 ? 10.909 21.369 -38.484 1.00 89.06 148 ILE A N 1
ATOM 1083 C CA . ILE A 1 148 ? 10.009 21.569 -39.613 1.00 89.06 148 ILE A CA 1
ATOM 1084 C C . ILE A 1 148 ? 9.435 22.967 -39.475 1.00 89.06 148 ILE A C 1
ATOM 1086 O O . ILE A 1 148 ? 8.803 23.287 -38.474 1.00 89.06 148 ILE A O 1
ATOM 1090 N N . GLU A 1 149 ? 9.683 23.803 -40.478 1.00 91.19 149 GLU A N 1
ATOM 1091 C CA . GLU A 1 149 ? 9.122 25.146 -40.528 1.00 91.19 149 GLU A CA 1
ATOM 1092 C C . GLU A 1 149 ? 7.601 25.089 -40.690 1.00 91.19 149 GLU A C 1
ATOM 1094 O O . GLU A 1 149 ? 7.044 24.170 -41.309 1.00 91.19 149 GLU A O 1
ATOM 1099 N N . ALA A 1 150 ? 6.930 26.086 -40.114 1.00 89.75 150 ALA A N 1
ATOM 1100 C CA . ALA A 1 150 ? 5.489 26.203 -40.219 1.00 89.75 150 ALA A CA 1
ATOM 1101 C C . ALA A 1 150 ? 5.091 26.339 -41.692 1.00 89.75 150 ALA A C 1
ATOM 1103 O O . ALA A 1 150 ? 5.623 27.183 -42.416 1.00 89.75 150 ALA A O 1
ATOM 1104 N N . HIS A 1 151 ? 4.169 25.495 -42.141 1.00 90.94 151 HIS A N 1
ATOM 1105 C CA . HIS A 1 151 ? 3.707 25.511 -43.523 1.00 90.94 151 HIS A CA 1
ATOM 1106 C C . HIS A 1 151 ? 2.249 25.067 -43.621 1.00 90.94 151 HIS A C 1
ATOM 1108 O O . HIS A 1 151 ? 1.740 24.298 -42.802 1.00 90.94 151 HIS A O 1
ATOM 1114 N N . ALA A 1 152 ? 1.573 25.539 -44.666 1.00 89.62 152 ALA A N 1
ATOM 1115 C CA . ALA A 1 152 ? 0.238 25.079 -45.012 1.00 89.62 152 ALA A CA 1
ATOM 1116 C C . ALA A 1 152 ? 0.337 23.787 -45.837 1.00 89.62 152 ALA A C 1
ATOM 1118 O O . ALA A 1 152 ? 0.978 23.762 -46.891 1.00 89.62 152 ALA A O 1
ATOM 1119 N N . ARG A 1 153 ? -0.313 22.712 -45.381 1.00 89.81 153 ARG A N 1
ATOM 1120 C CA . ARG A 1 153 ? -0.473 21.460 -46.131 1.00 89.81 153 ARG A CA 1
ATOM 1121 C C . ARG A 1 153 ? -1.951 21.290 -46.488 1.00 89.81 153 ARG A C 1
ATOM 1123 O O . ARG A 1 153 ? -2.749 20.820 -45.681 1.00 89.81 153 ARG A O 1
ATOM 1130 N N . GLY A 1 154 ? -2.321 21.675 -47.710 1.00 91.00 154 GLY A N 1
ATOM 1131 C CA . GLY A 1 154 ? -3.716 21.654 -48.161 1.00 91.00 154 GLY A CA 1
ATOM 1132 C C . GLY A 1 154 ? -4.564 22.666 -47.388 1.00 91.00 154 GLY A C 1
ATOM 1133 O O . GLY A 1 154 ? -4.280 23.858 -47.436 1.00 91.00 154 GLY A O 1
ATOM 1134 N N . ASN A 1 155 ? -5.585 22.192 -46.666 1.00 92.56 155 ASN A N 1
ATOM 1135 C CA . ASN A 1 155 ? -6.416 23.023 -45.785 1.00 92.56 155 ASN A CA 1
ATOM 1136 C C . ASN A 1 155 ? -5.971 23.005 -44.307 1.00 92.56 155 ASN A C 1
ATOM 1138 O O . ASN A 1 155 ? -6.675 23.562 -43.467 1.00 92.56 155 ASN A O 1
ATOM 1142 N N . VAL A 1 156 ? -4.841 22.363 -43.977 1.00 89.00 156 VAL A N 1
ATOM 1143 C CA . VAL A 1 156 ? -4.333 22.250 -42.602 1.00 89.00 156 VAL A CA 1
ATOM 1144 C C . VAL A 1 156 ? -3.088 23.115 -42.434 1.00 89.00 156 VAL A C 1
ATOM 1146 O O . VAL A 1 156 ? -2.117 22.980 -43.181 1.00 89.00 156 VAL A O 1
ATOM 1149 N N . TRP A 1 157 ? -3.106 23.994 -41.433 1.00 90.94 157 TRP A N 1
ATOM 1150 C CA . TRP A 1 157 ? -1.921 24.724 -40.989 1.00 90.94 157 TRP A CA 1
ATOM 1151 C C . TRP A 1 157 ? -1.129 23.862 -40.008 1.00 90.94 157 TRP A C 1
ATOM 1153 O O . TRP A 1 157 ? -1.675 23.419 -38.997 1.00 90.94 157 TRP A O 1
ATOM 1163 N N . VAL A 1 158 ? 0.143 23.610 -40.312 1.00 89.00 158 VAL A N 1
ATOM 1164 C CA . VAL A 1 158 ? 1.041 22.865 -39.428 1.00 89.00 158 VAL A CA 1
ATOM 1165 C C . VAL A 1 158 ? 2.024 23.853 -38.821 1.00 89.00 158 VAL A C 1
ATOM 1167 O O . VAL A 1 158 ? 2.828 24.452 -39.534 1.00 89.00 158 VAL A O 1
ATOM 1170 N N . GLU A 1 159 ? 1.947 24.030 -37.504 1.00 90.88 159 GLU A N 1
ATOM 1171 C CA . GLU A 1 159 ? 2.889 24.862 -36.759 1.00 90.88 159 GLU A CA 1
ATOM 1172 C C . GLU A 1 159 ? 4.289 24.240 -36.752 1.00 90.88 159 GLU A C 1
ATOM 1174 O O . GLU A 1 159 ? 4.458 23.018 -36.849 1.00 90.88 159 GLU A O 1
ATOM 1179 N N . GLY A 1 160 ? 5.302 25.104 -36.653 1.00 90.81 160 GLY A N 1
ATOM 1180 C CA . GLY A 1 160 ? 6.689 24.669 -36.626 1.00 90.81 160 GLY A CA 1
ATOM 1181 C C . GLY A 1 160 ? 6.959 23.824 -35.386 1.00 90.81 160 GLY A C 1
ATOM 1182 O O . GLY A 1 160 ? 6.711 24.266 -34.266 1.00 90.81 160 GLY A O 1
ATOM 1183 N N . HIS A 1 161 ? 7.438 22.601 -35.585 1.00 90.50 161 HIS A N 1
ATOM 1184 C CA . HIS A 1 161 ? 7.699 21.658 -34.503 1.00 90.50 161 HIS A CA 1
ATOM 1185 C C . HIS A 1 161 ? 8.942 20.816 -34.794 1.00 90.50 161 HIS A C 1
ATOM 1187 O O . HIS A 1 161 ? 9.402 20.701 -35.934 1.00 90.50 161 HIS A O 1
ATOM 1193 N N . PHE A 1 162 ? 9.494 20.222 -33.736 1.00 89.75 162 PHE A N 1
ATOM 1194 C CA . PHE A 1 162 ? 10.567 19.244 -33.855 1.00 89.75 162 PHE A CA 1
ATOM 1195 C C . PHE A 1 162 ? 9.980 17.871 -34.167 1.00 89.75 162 PHE A C 1
ATOM 1197 O O . PHE A 1 162 ? 9.206 17.324 -33.381 1.00 89.75 162 PHE A O 1
ATOM 1204 N N . GLU A 1 163 ? 10.379 17.295 -35.298 1.00 88.38 163 GLU A N 1
ATOM 1205 C CA . GLU A 1 163 ? 10.164 15.876 -35.568 1.00 88.38 163 GLU A CA 1
ATOM 1206 C C . GLU A 1 163 ? 11.435 15.121 -35.159 1.00 88.38 163 GLU A C 1
ATOM 1208 O O . GLU A 1 163 ? 12.531 15.389 -35.662 1.00 88.38 163 GLU A O 1
ATOM 1213 N N . HIS A 1 164 ? 11.288 14.180 -34.226 1.00 88.75 164 HIS A N 1
ATOM 1214 C CA . HIS A 1 164 ? 12.355 13.268 -33.830 1.00 88.75 164 HIS A CA 1
ATOM 1215 C C . HIS A 1 164 ? 12.220 11.985 -34.640 1.00 88.75 164 HIS A C 1
ATOM 1217 O O . HIS A 1 164 ? 11.349 11.155 -34.368 1.00 88.75 164 HIS A O 1
ATOM 1223 N N . ARG A 1 165 ? 13.077 11.815 -35.647 1.00 85.94 165 ARG A N 1
ATOM 1224 C CA . ARG A 1 165 ? 13.090 10.595 -36.452 1.00 85.94 165 ARG A CA 1
ATOM 1225 C C . ARG A 1 165 ? 14.171 9.661 -35.937 1.00 85.94 165 ARG A C 1
ATOM 1227 O O . ARG A 1 165 ? 15.340 10.031 -35.849 1.00 85.94 165 ARG A O 1
ATOM 1234 N N . ILE A 1 166 ? 13.778 8.432 -35.625 1.00 86.44 166 ILE A N 1
ATOM 1235 C CA . ILE A 1 166 ? 14.719 7.351 -35.335 1.00 86.44 166 ILE A CA 1
ATOM 1236 C C . ILE A 1 166 ? 15.323 6.928 -36.676 1.00 86.44 166 ILE A C 1
A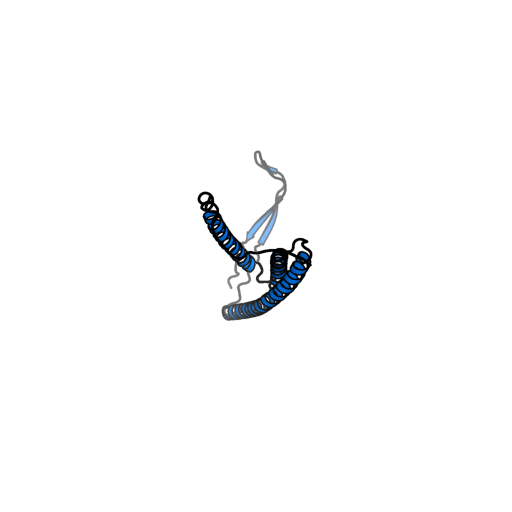TOM 1238 O O . ILE A 1 166 ? 14.663 6.260 -37.470 1.00 86.44 166 ILE A O 1
ATOM 1242 N N . VAL A 1 167 ? 16.542 7.388 -36.958 1.00 83.50 167 VAL A N 1
ATOM 1243 C CA . VAL A 1 167 ? 17.248 7.093 -38.216 1.00 83.50 167 VAL A CA 1
ATOM 1244 C C . VAL A 1 167 ? 17.851 5.696 -38.161 1.00 83.50 167 VAL A C 1
ATOM 1246 O O . VAL A 1 167 ? 17.768 4.944 -39.128 1.00 83.50 167 VAL A O 1
ATOM 1249 N N . GLU A 1 168 ? 18.386 5.320 -37.000 1.00 83.00 168 GLU A N 1
ATOM 1250 C CA . GLU A 1 168 ? 18.820 3.955 -36.729 1.00 83.00 168 GLU A CA 1
ATOM 1251 C C . GLU A 1 168 ? 18.148 3.449 -35.449 1.00 83.00 168 GLU A C 1
ATOM 1253 O O . GLU A 1 168 ? 18.307 4.076 -34.393 1.00 83.00 168 GLU A O 1
ATOM 1258 N N . PRO A 1 169 ? 17.393 2.334 -35.513 1.00 80.69 169 PRO A N 1
ATOM 1259 C CA . PRO A 1 169 ? 16.813 1.736 -34.321 1.00 80.69 169 PRO A CA 1
ATOM 1260 C C . PRO A 1 169 ? 17.923 1.233 -33.398 1.00 80.69 169 PRO A C 1
ATOM 1262 O O . PRO A 1 169 ? 19.023 0.893 -33.848 1.00 80.69 169 PRO A O 1
ATOM 1265 N N . SER A 1 170 ? 17.625 1.147 -32.103 1.00 83.50 170 SER A N 1
ATOM 1266 C CA . SER A 1 170 ? 18.521 0.488 -31.159 1.00 83.50 170 SER A CA 1
ATOM 1267 C C . SER A 1 170 ? 18.736 -0.959 -31.604 1.00 83.50 170 SER A C 1
ATOM 1269 O O . SER A 1 170 ? 17.787 -1.724 -31.789 1.00 83.50 170 SER A O 1
ATOM 1271 N N . ARG A 1 171 ? 20.001 -1.329 -31.808 1.00 79.38 171 ARG A N 1
ATOM 1272 C CA . ARG A 1 171 ? 20.396 -2.683 -32.197 1.00 79.38 171 ARG A CA 1
ATOM 1273 C C . ARG A 1 171 ? 21.462 -3.205 -31.252 1.00 79.38 171 ARG A C 1
ATOM 1275 O O . ARG A 1 171 ? 22.320 -2.454 -30.792 1.00 79.38 171 ARG A O 1
ATOM 1282 N N . TRP A 1 172 ? 21.393 -4.502 -30.993 1.00 77.38 172 TRP A N 1
ATOM 1283 C CA . TRP A 1 172 ? 22.456 -5.237 -30.328 1.00 77.38 172 TRP A CA 1
ATOM 1284 C C . TRP A 1 172 ? 23.656 -5.311 -31.273 1.00 77.38 172 TRP A C 1
ATOM 1286 O O . TRP A 1 172 ? 23.500 -5.673 -32.444 1.00 77.38 172 TRP A O 1
ATOM 1296 N N . GLU A 1 173 ? 24.829 -4.908 -30.795 1.00 66.69 173 GLU A N 1
ATOM 1297 C CA . GLU A 1 173 ? 26.079 -5.061 -31.537 1.00 66.69 173 GLU A CA 1
ATOM 1298 C C . GLU A 1 173 ? 26.401 -6.556 -31.630 1.00 66.69 173 GLU A C 1
ATOM 1300 O O . GLU A 1 173 ? 26.497 -7.230 -30.613 1.00 66.69 173 GLU A O 1
ATOM 1305 N N . LYS A 1 174 ? 26.441 -7.111 -32.844 1.00 62.78 174 LYS A N 1
ATOM 1306 C CA . LYS A 1 174 ? 26.890 -8.492 -33.042 1.00 62.78 174 LYS A CA 1
ATOM 1307 C C . LYS A 1 174 ? 28.415 -8.455 -33.060 1.00 62.78 174 LYS A C 1
ATOM 1309 O O . LYS A 1 174 ? 28.951 -7.731 -33.898 1.00 62.78 174 LYS A O 1
ATOM 1314 N N . ASP A 1 175 ? 29.046 -9.171 -32.134 1.00 59.38 175 ASP A N 1
ATOM 1315 C CA . ASP A 1 175 ? 30.493 -9.428 -32.145 1.00 59.38 175 ASP A CA 1
ATOM 1316 C C . ASP A 1 175 ? 30.933 -10.104 -33.457 1.00 59.38 175 ASP A C 1
ATOM 1318 O O . ASP A 1 175 ? 30.142 -10.913 -34.010 1.00 59.38 175 ASP A O 1
#